Protein AF-A0A4R5CRV8-F1 (afdb_monomer_lite)

Organism: NCBI:txid2530372

Secondary structure (DSSP, 8-state):
---------HHHHHHHHHHHT-SSHHHHHHHHHHHHHHHHHHHHHHHHHHHHT--HHHHHHHHHHHT-

Radius of gyration: 18.72 Å; chains: 1; bounding box: 41×28×41 Å

pLDDT: mean 93.3, std 6.28, range [65.19, 98.44]

Sequence (68 aa):
MAKTQIDIDEDLLAQAAQVLGTKTKRDTVEAALRSTTAKQARRRLGELIAAAGKTPAELDDDAESAWR

Structure (mmCIF, N/CA/C/O backbone):
data_AF-A0A4R5CRV8-F1
#
_entry.id   AF-A0A4R5CRV8-F1
#
loop_
_atom_site.group_PDB
_atom_site.id
_atom_site.type_symbol
_atom_site.label_atom_id
_atom_site.label_alt_id
_atom_site.label_comp_id
_atom_site.label_asym_id
_atom_site.label_entity_id
_atom_site.label_seq_id
_atom_site.pdbx_PDB_ins_code
_atom_site.Cartn_x
_atom_site.Cartn_y
_atom_site.Cartn_z
_atom_site.occupancy
_atom_site.B_iso_or_equiv
_atom_site.auth_seq_id
_atom_site.auth_comp_id
_atom_site.auth_asym_id
_atom_site.auth_atom_id
_atom_site.pdbx_PDB_model_num
ATOM 1 N N . MET A 1 1 ? -2.707 15.302 7.003 1.00 65.19 1 MET A N 1
ATOM 2 C CA . MET A 1 1 ? -3.696 14.217 6.803 1.00 65.19 1 MET A CA 1
ATOM 3 C C . MET A 1 1 ? -5.082 14.769 7.082 1.00 65.19 1 MET A C 1
ATOM 5 O O . MET A 1 1 ? -5.224 15.499 8.057 1.00 65.19 1 MET A O 1
ATOM 9 N N . ALA A 1 2 ? -6.067 14.451 6.240 1.00 88.12 2 ALA A N 1
ATOM 10 C CA . ALA A 1 2 ? -7.475 14.761 6.489 1.00 88.12 2 ALA A CA 1
ATOM 11 C C . ALA A 1 2 ? -8.141 13.586 7.224 1.00 88.12 2 ALA A C 1
ATOM 13 O O . ALA A 1 2 ? -7.756 12.436 7.016 1.00 88.12 2 ALA A O 1
ATOM 14 N N . LYS A 1 3 ? -9.109 13.868 8.101 1.00 92.75 3 LYS A N 1
ATOM 15 C CA . LYS A 1 3 ? -9.921 12.821 8.732 1.00 92.75 3 LYS A CA 1
ATOM 16 C C . LYS A 1 3 ? -11.043 12.437 7.774 1.00 92.75 3 LYS A C 1
ATOM 18 O O . LYS A 1 3 ? -11.779 13.309 7.321 1.00 92.75 3 LYS A O 1
ATOM 23 N N . THR A 1 4 ? -11.182 11.147 7.511 1.00 94.69 4 THR A N 1
ATOM 24 C CA . THR A 1 4 ? -12.237 10.600 6.658 1.00 94.69 4 THR A CA 1
ATOM 25 C C . THR A 1 4 ? -12.896 9.452 7.406 1.00 94.69 4 THR A C 1
ATOM 27 O O . THR A 1 4 ? -12.198 8.578 7.919 1.00 94.69 4 THR A O 1
ATOM 30 N N . GLN A 1 5 ? -14.223 9.477 7.499 1.00 96.06 5 GLN A N 1
ATOM 31 C CA . GLN A 1 5 ? -15.008 8.380 8.053 1.00 96.06 5 GLN A CA 1
ATOM 32 C C . GLN A 1 5 ? -15.396 7.445 6.909 1.00 96.06 5 GLN A C 1
ATOM 34 O O . GLN A 1 5 ? -16.004 7.886 5.937 1.00 96.06 5 GLN A O 1
ATOM 39 N N . ILE A 1 6 ? -14.999 6.181 7.018 1.00 94.69 6 ILE A N 1
ATOM 40 C CA . ILE A 1 6 ? -15.317 5.117 6.068 1.00 94.69 6 ILE A CA 1
ATOM 41 C C . ILE A 1 6 ? -15.611 3.844 6.851 1.00 94.69 6 ILE A C 1
ATOM 43 O O . ILE A 1 6 ? -14.953 3.580 7.860 1.00 94.69 6 ILE A O 1
ATOM 47 N N . ASP A 1 7 ? -16.567 3.063 6.365 1.00 97.44 7 ASP A N 1
ATOM 48 C CA . ASP A 1 7 ? -16.804 1.713 6.858 1.00 97.44 7 ASP A CA 1
ATOM 49 C C . ASP A 1 7 ? -15.864 0.755 6.123 1.00 97.44 7 ASP A C 1
ATOM 51 O O . ASP A 1 7 ? -15.730 0.804 4.898 1.00 97.44 7 ASP A O 1
ATOM 55 N N . ILE A 1 8 ? -15.164 -0.084 6.881 1.00 95.81 8 ILE A N 1
ATOM 56 C CA . ILE A 1 8 ? -14.176 -1.035 6.368 1.00 95.81 8 ILE A CA 1
ATOM 57 C C . ILE A 1 8 ? -14.501 -2.400 6.961 1.00 95.81 8 ILE A C 1
ATOM 59 O O . ILE A 1 8 ? -14.828 -2.505 8.140 1.00 95.81 8 ILE A O 1
ATOM 63 N N . ASP A 1 9 ? -14.372 -3.439 6.145 1.00 98.06 9 ASP A N 1
ATOM 64 C CA . ASP A 1 9 ? -14.400 -4.821 6.609 1.00 98.06 9 ASP A CA 1
ATOM 65 C C . ASP A 1 9 ? -13.252 -5.068 7.612 1.00 98.06 9 ASP A C 1
ATOM 67 O O . ASP A 1 9 ? -12.067 -4.938 7.282 1.00 98.06 9 ASP A O 1
ATOM 71 N N . GLU A 1 10 ? -13.609 -5.385 8.857 1.00 97.50 10 GLU A N 1
ATOM 72 C CA . GLU A 1 10 ? -12.661 -5.576 9.959 1.00 97.50 10 GLU A CA 1
ATOM 73 C 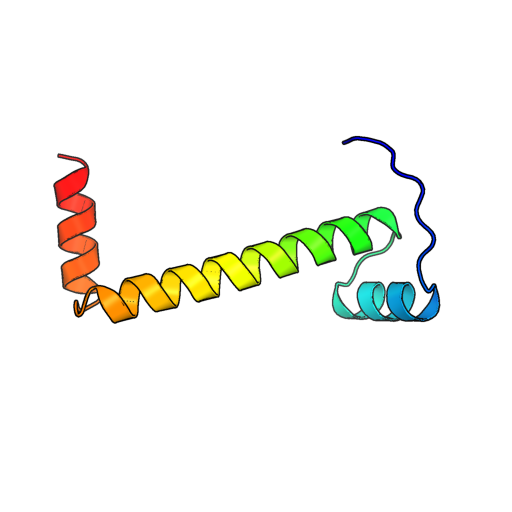C . GLU A 1 10 ? -11.781 -6.818 9.777 1.00 97.50 10 GLU A C 1
ATOM 75 O O . GLU A 1 10 ? -10.601 -6.786 10.139 1.00 97.50 10 GLU A O 1
ATOM 80 N N . ASP A 1 11 ? -12.306 -7.880 9.163 1.00 98.19 11 ASP A N 1
ATOM 81 C CA . ASP A 1 11 ? -11.553 -9.109 8.918 1.00 98.19 11 ASP A CA 1
ATOM 82 C C . AS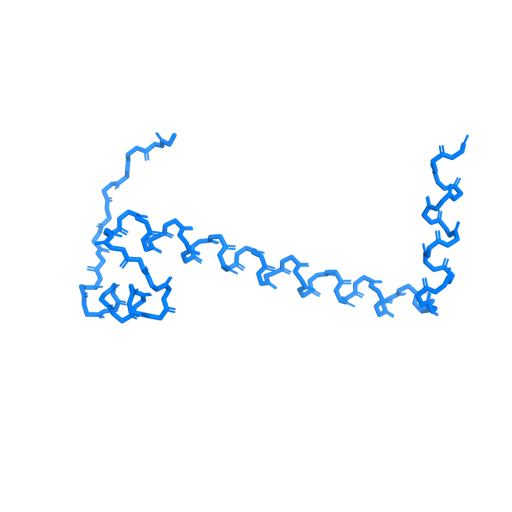P A 1 11 ? -10.519 -8.884 7.814 1.00 98.19 11 ASP A C 1
ATOM 84 O O . ASP A 1 11 ? -9.366 -9.316 7.925 1.00 98.19 11 ASP A O 1
ATOM 88 N N . LEU A 1 12 ? -10.894 -8.145 6.765 1.00 98.12 12 LEU A N 1
ATOM 89 C CA . LEU A 1 12 ? -9.961 -7.724 5.721 1.00 98.12 12 LEU A CA 1
ATOM 90 C C . LEU A 1 12 ? -8.874 -6.802 6.287 1.00 98.12 12 LEU A C 1
ATOM 92 O O . LEU A 1 12 ? -7.695 -6.939 5.946 1.00 98.12 12 LEU A O 1
ATOM 96 N N . LEU A 1 13 ? -9.251 -5.870 7.165 1.00 97.81 13 LEU A N 1
ATOM 97 C CA . LEU A 1 13 ? -8.315 -4.946 7.798 1.00 97.81 13 LEU A CA 1
ATOM 98 C C . LEU A 1 13 ? -7.315 -5.679 8.701 1.00 97.81 13 LEU A C 1
ATOM 100 O O . LEU A 1 13 ? -6.128 -5.344 8.694 1.00 97.81 13 LEU A O 1
ATOM 104 N N . ALA A 1 14 ? -7.767 -6.695 9.439 1.00 98.19 14 ALA A N 1
ATOM 105 C CA . ALA A 1 14 ? -6.913 -7.537 10.268 1.00 98.19 14 ALA A CA 1
ATOM 106 C C . ALA A 1 14 ? -5.924 -8.355 9.423 1.00 98.19 14 ALA A C 1
ATOM 108 O O . ALA A 1 14 ? -4.728 -8.372 9.721 1.00 98.19 14 ALA A O 1
ATOM 109 N N . GLN A 1 15 ? -6.389 -8.964 8.329 1.00 98.31 15 GLN A N 1
ATOM 110 C CA . GLN A 1 15 ? -5.522 -9.682 7.388 1.00 98.31 15 GLN A CA 1
ATOM 111 C C . GLN A 1 15 ? -4.470 -8.755 6.773 1.00 98.31 15 GLN A C 1
ATOM 113 O O . GLN A 1 15 ? -3.282 -9.080 6.750 1.00 98.31 15 GLN A O 1
ATOM 118 N N . ALA A 1 16 ? -4.878 -7.564 6.329 1.00 98.06 16 ALA A N 1
ATOM 119 C CA . ALA A 1 16 ? -3.952 -6.569 5.803 1.00 98.06 16 ALA A CA 1
ATOM 120 C C . ALA A 1 16 ? -2.920 -6.144 6.859 1.00 98.06 16 ALA A C 1
ATOM 122 O O . ALA A 1 16 ? -1.741 -6.015 6.535 1.00 98.06 16 ALA A O 1
ATOM 123 N N . ALA A 1 17 ? -3.331 -5.978 8.119 1.00 98.38 17 ALA A N 1
ATOM 124 C CA . ALA A 1 17 ? -2.424 -5.624 9.207 1.00 98.38 17 ALA A CA 1
ATOM 125 C C . ALA A 1 17 ? -1.372 -6.711 9.464 1.00 98.38 17 ALA A C 1
ATOM 127 O O . ALA A 1 17 ? -0.199 -6.395 9.655 1.00 98.38 17 ALA A O 1
ATOM 128 N N . GLN A 1 18 ? -1.767 -7.985 9.401 1.00 98.31 18 GLN A N 1
ATOM 129 C CA . GLN A 1 18 ? -0.842 -9.114 9.520 1.00 98.31 18 GLN A CA 1
ATOM 130 C C . GLN A 1 18 ? 0.163 -9.150 8.365 1.00 98.31 18 GLN A C 1
ATOM 132 O O . GLN A 1 18 ? 1.363 -9.259 8.604 1.00 98.31 18 GLN A O 1
ATOM 137 N N . VAL A 1 19 ? -0.309 -9.002 7.122 1.00 97.94 19 VAL A N 1
ATOM 138 C CA . VAL A 1 19 ? 0.552 -9.000 5.926 1.00 97.94 19 VAL A CA 1
ATOM 139 C C . VAL A 1 19 ? 1.528 -7.822 5.933 1.00 97.94 19 VAL A C 1
ATOM 141 O O . VAL A 1 19 ? 2.682 -7.970 5.535 1.00 97.94 19 VAL A O 1
ATOM 144 N N . LEU A 1 20 ? 1.075 -6.647 6.374 1.00 97.38 20 LEU A N 1
ATOM 145 C CA . LEU A 1 20 ? 1.864 -5.413 6.371 1.00 97.38 20 LEU A CA 1
ATOM 146 C C . LEU A 1 20 ? 2.683 -5.214 7.658 1.00 97.38 20 LEU A C 1
ATOM 148 O O . LEU A 1 20 ? 3.502 -4.298 7.712 1.00 97.38 20 LEU A O 1
ATOM 152 N N . GLY A 1 21 ? 2.474 -6.040 8.688 1.00 98.06 21 GLY A N 1
ATOM 153 C CA . GLY A 1 21 ? 3.140 -5.921 9.988 1.00 98.06 21 GLY A 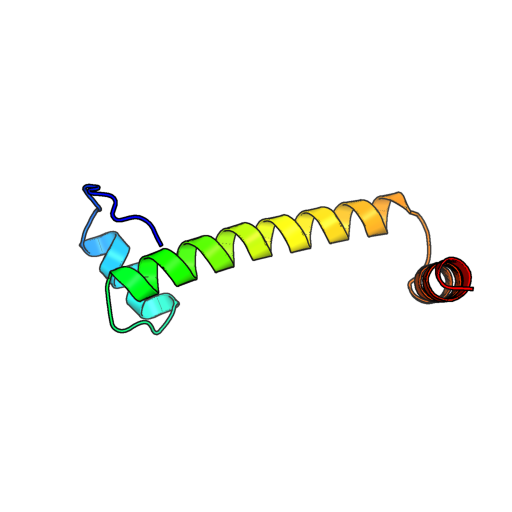CA 1
ATOM 154 C C . GLY A 1 21 ? 2.763 -4.654 10.766 1.00 98.06 21 GLY A C 1
ATOM 155 O O . GLY A 1 21 ? 3.560 -4.153 11.564 1.00 98.06 21 GLY A O 1
ATOM 156 N N . THR A 1 22 ? 1.577 -4.094 10.525 1.00 98.44 22 THR A N 1
ATOM 157 C CA . THR A 1 22 ? 1.120 -2.837 11.133 1.00 98.44 22 THR A CA 1
ATOM 158 C C . THR A 1 22 ? 0.317 -3.079 12.409 1.00 98.44 22 THR A C 1
ATOM 160 O O . THR A 1 22 ? -0.346 -4.098 12.579 1.00 98.44 22 THR A O 1
ATOM 163 N N . LYS A 1 23 ? 0.378 -2.118 13.340 1.00 96.88 23 LYS A N 1
ATOM 164 C CA . LYS A 1 23 ? -0.246 -2.244 14.672 1.00 96.88 23 LYS A CA 1
ATOM 165 C C . LYS A 1 23 ? -1.571 -1.502 14.808 1.00 96.88 23 LYS A C 1
ATOM 167 O O . LYS A 1 23 ? -2.366 -1.834 15.679 1.00 96.88 23 LYS A O 1
ATOM 172 N N . THR A 1 24 ? -1.801 -0.476 13.990 1.00 97.75 24 THR A N 1
ATOM 173 C CA . THR A 1 24 ? -3.008 0.355 14.070 1.00 97.75 24 THR A CA 1
ATOM 174 C C . THR A 1 24 ? -3.753 0.353 12.746 1.00 97.75 24 THR A C 1
ATOM 176 O O . THR A 1 24 ? -3.134 0.287 11.686 1.00 97.75 24 THR A O 1
ATOM 179 N N . LYS A 1 25 ? -5.084 0.501 12.800 1.00 96.56 25 LYS A N 1
ATOM 180 C CA . LYS A 1 25 ? -5.945 0.600 11.609 1.00 96.56 25 LYS A CA 1
ATOM 181 C C . LYS A 1 25 ? -5.464 1.684 10.641 1.00 96.56 25 LYS A C 1
ATOM 183 O O . LYS A 1 25 ? -5.374 1.444 9.442 1.00 96.56 25 LYS A O 1
ATOM 188 N N . ARG A 1 26 ? -5.096 2.858 11.172 1.00 96.06 26 ARG A N 1
ATOM 189 C CA . ARG A 1 26 ? -4.554 3.974 10.383 1.00 96.06 26 ARG A CA 1
ATOM 190 C C . ARG A 1 26 ? -3.263 3.572 9.671 1.00 96.06 26 ARG A C 1
ATOM 192 O O . ARG A 1 26 ? -3.153 3.809 8.473 1.00 96.06 26 ARG A O 1
ATOM 199 N N . ASP A 1 27 ? -2.318 2.962 10.387 1.00 97.75 27 ASP A N 1
ATOM 200 C CA . ASP A 1 27 ? -1.044 2.544 9.789 1.00 97.75 27 ASP A CA 1
ATOM 201 C C . ASP A 1 27 ? -1.265 1.485 8.709 1.00 97.75 27 ASP A C 1
ATOM 203 O O . ASP A 1 27 ? -0.646 1.565 7.652 1.00 97.75 27 ASP A O 1
ATOM 207 N N . THR A 1 28 ? -2.187 0.541 8.930 1.00 98.19 28 THR A N 1
ATOM 208 C CA . THR A 1 28 ? -2.563 -0.463 7.927 1.00 98.19 28 THR A CA 1
ATOM 209 C C . THR A 1 28 ? -3.105 0.194 6.661 1.00 98.19 28 THR A C 1
ATOM 211 O O . THR A 1 28 ? -2.641 -0.119 5.567 1.00 98.19 28 THR A O 1
ATOM 214 N N . VAL A 1 29 ? -4.046 1.135 6.794 1.00 96.81 29 VAL A N 1
ATOM 215 C CA . VAL A 1 29 ? -4.636 1.843 5.647 1.00 96.81 29 VAL A CA 1
ATOM 216 C C . VAL A 1 29 ? -3.574 2.659 4.909 1.00 96.81 29 VAL A C 1
ATOM 218 O O . VAL A 1 29 ? -3.459 2.560 3.689 1.00 96.81 29 VAL A O 1
ATOM 221 N N . GLU A 1 30 ? -2.744 3.422 5.620 1.00 97.00 30 GLU A N 1
ATOM 222 C CA . GLU A 1 30 ? -1.671 4.199 4.990 1.00 97.00 30 GLU A CA 1
ATOM 223 C C . GLU A 1 30 ? -0.643 3.314 4.275 1.00 97.00 30 GLU A C 1
ATOM 225 O O . GLU A 1 30 ? -0.239 3.621 3.150 1.00 97.00 30 GLU A O 1
ATOM 230 N N . ALA A 1 31 ? -0.220 2.217 4.905 1.00 97.88 31 ALA A N 1
ATOM 231 C CA . ALA A 1 31 ? 0.729 1.278 4.321 1.00 97.88 31 ALA A CA 1
ATOM 232 C C . ALA A 1 31 ? 0.141 0.577 3.088 1.00 97.88 31 ALA A C 1
ATOM 234 O O . ALA A 1 31 ? 0.822 0.463 2.067 1.00 97.88 31 ALA A O 1
ATOM 235 N N . ALA A 1 32 ? -1.133 0.178 3.133 1.00 97.38 32 ALA A N 1
ATOM 236 C CA . ALA A 1 32 ? -1.830 -0.422 1.999 1.00 97.38 32 ALA A CA 1
ATOM 237 C C . ALA A 1 32 ? -1.928 0.547 0.809 1.00 97.38 32 ALA A C 1
ATOM 239 O O . ALA A 1 32 ? -1.636 0.167 -0.332 1.00 97.38 32 ALA A O 1
ATOM 240 N N . LEU A 1 33 ? -2.268 1.815 1.067 1.00 96.69 33 LEU A N 1
ATOM 241 C CA . LEU A 1 33 ? -2.333 2.850 0.034 1.00 96.69 33 LEU A CA 1
ATOM 242 C C . LEU A 1 33 ? -0.957 3.106 -0.593 1.00 96.69 33 LEU A C 1
ATOM 244 O O . LEU A 1 33 ? -0.839 3.092 -1.819 1.00 96.69 33 LEU A O 1
ATOM 248 N N . ARG A 1 34 ? 0.100 3.255 0.221 1.00 97.31 34 ARG A N 1
ATOM 249 C CA . ARG A 1 34 ? 1.481 3.412 -0.278 1.00 97.31 34 ARG A CA 1
ATOM 250 C C . ARG A 1 34 ? 1.947 2.202 -1.079 1.00 97.31 34 ARG A C 1
ATOM 252 O O . ARG A 1 34 ? 2.558 2.363 -2.130 1.00 97.31 34 ARG A O 1
ATOM 259 N N . SER A 1 35 ? 1.657 0.992 -0.608 1.00 97.12 35 SER A N 1
ATOM 260 C CA . SER A 1 35 ? 2.025 -0.243 -1.306 1.00 97.12 35 SER A CA 1
ATOM 261 C C . SER A 1 35 ? 1.364 -0.319 -2.684 1.00 97.12 35 SER A C 1
ATOM 263 O O . SER A 1 35 ? 2.014 -0.645 -3.682 1.00 97.12 35 SER A O 1
ATOM 265 N N . THR A 1 36 ? 0.088 0.063 -2.765 1.00 97.25 36 THR A N 1
ATOM 266 C CA . THR A 1 36 ? -0.682 0.049 -4.013 1.00 97.25 36 THR A CA 1
ATOM 267 C C . THR A 1 36 ? -0.149 1.065 -5.020 1.00 97.25 36 THR A C 1
ATOM 269 O O . THR A 1 36 ? 0.087 0.713 -6.179 1.00 97.25 36 THR A O 1
ATOM 272 N N . THR A 1 37 ? 0.111 2.302 -4.591 1.00 96.88 37 THR A N 1
ATOM 273 C CA . THR A 1 37 ? 0.669 3.335 -5.476 1.00 96.88 37 THR A CA 1
ATOM 274 C C . THR A 1 37 ? 2.095 2.999 -5.904 1.00 96.88 37 THR A C 1
ATOM 276 O O . THR A 1 37 ? 2.410 3.088 -7.089 1.00 96.88 37 THR A O 1
ATOM 279 N N . ALA A 1 38 ? 2.937 2.494 -4.999 1.00 96.94 38 ALA A N 1
ATOM 280 C CA . ALA A 1 38 ? 4.285 2.037 -5.332 1.00 96.94 38 ALA A CA 1
ATOM 281 C C . ALA A 1 38 ? 4.279 0.841 -6.300 1.00 96.94 38 ALA A C 1
ATOM 283 O O . ALA A 1 38 ? 5.156 0.713 -7.155 1.00 96.94 38 ALA A O 1
ATOM 284 N N . LYS A 1 39 ? 3.299 -0.065 -6.193 1.00 96.75 39 LYS A N 1
ATOM 285 C CA . LYS A 1 39 ? 3.118 -1.168 -7.149 1.00 96.75 39 LYS A CA 1
ATOM 286 C C . LYS A 1 39 ? 2.769 -0.647 -8.544 1.00 96.75 39 LYS A C 1
ATOM 288 O O . LYS A 1 39 ? 3.339 -1.137 -9.515 1.00 96.75 39 LYS A O 1
ATOM 293 N N . GLN A 1 40 ? 1.884 0.344 -8.647 1.00 97.25 40 GLN A N 1
ATOM 294 C CA . GLN A 1 40 ? 1.554 0.977 -9.928 1.00 97.25 40 GLN A CA 1
ATOM 295 C C . GLN A 1 40 ? 2.745 1.743 -10.515 1.00 97.25 40 GLN A C 1
ATOM 297 O O . GLN A 1 40 ? 3.061 1.557 -11.685 1.00 97.25 40 GLN A O 1
ATOM 302 N N . ALA A 1 41 ? 3.470 2.515 -9.702 1.00 95.69 41 ALA A N 1
ATOM 303 C CA . ALA A 1 41 ? 4.661 3.238 -10.147 1.00 95.69 41 ALA A CA 1
ATOM 304 C C . ALA A 1 41 ? 5.734 2.293 -10.713 1.00 95.69 41 ALA A C 1
ATOM 306 O O . ALA A 1 41 ? 6.265 2.539 -11.792 1.00 95.69 41 ALA A O 1
ATOM 307 N N . ARG A 1 42 ? 5.995 1.163 -10.039 1.00 95.94 42 ARG A N 1
ATOM 308 C CA . ARG A 1 42 ? 6.929 0.134 -10.532 1.00 95.94 42 ARG A CA 1
ATOM 309 C C . ARG A 1 42 ? 6.484 -0.482 -11.857 1.00 95.94 42 ARG A C 1
ATOM 311 O O . ARG A 1 42 ? 7.317 -0.687 -12.731 1.00 95.94 42 ARG A O 1
ATOM 318 N N . ARG A 1 43 ? 5.185 -0.759 -12.021 1.00 96.12 43 ARG A N 1
ATOM 319 C CA . ARG A 1 43 ? 4.639 -1.251 -13.297 1.00 96.12 43 ARG A CA 1
ATOM 320 C C . ARG A 1 43 ? 4.849 -0.237 -14.412 1.00 96.12 43 ARG A C 1
ATOM 322 O O . ARG A 1 43 ? 5.393 -0.592 -15.450 1.00 96.12 43 ARG A O 1
ATOM 329 N N . ARG A 1 44 ? 4.493 1.023 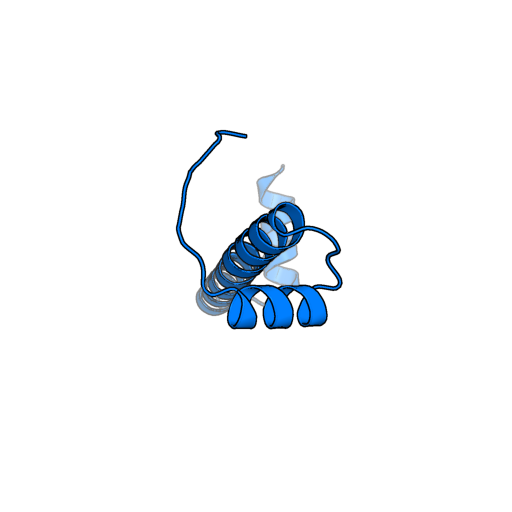-14.159 1.00 94.56 44 ARG A N 1
ATOM 330 C CA . ARG A 1 44 ? 4.652 2.100 -15.134 1.00 94.56 44 ARG A CA 1
ATOM 331 C C . ARG A 1 44 ? 6.110 2.303 -15.534 1.00 94.56 44 ARG A C 1
ATOM 333 O O . ARG A 1 44 ? 6.396 2.474 -16.710 1.00 94.56 44 ARG A O 1
ATOM 340 N N . LEU A 1 45 ? 7.030 2.249 -14.573 1.00 91.94 45 LEU A N 1
ATOM 341 C CA . LEU A 1 45 ? 8.460 2.318 -14.857 1.00 91.94 45 LEU A CA 1
ATOM 342 C C . LEU A 1 45 ? 8.907 1.161 -15.762 1.00 91.94 45 LEU A C 1
ATOM 344 O O . LEU A 1 45 ? 9.606 1.397 -16.741 1.00 91.94 45 LEU A O 1
ATOM 348 N N . GLY A 1 46 ? 8.458 -0.065 -15.483 1.00 91.50 46 GLY A N 1
ATOM 349 C CA . GLY A 1 46 ? 8.747 -1.223 -16.332 1.00 91.50 46 GLY A CA 1
ATOM 350 C C . GLY A 1 46 ? 8.241 -1.059 -17.769 1.00 91.50 46 GLY A C 1
ATOM 351 O O . GLY A 1 46 ? 8.963 -1.383 -18.706 1.00 91.50 46 GLY A O 1
ATOM 352 N N . GLU A 1 47 ? 7.041 -0.504 -17.957 1.00 93.56 47 GLU A N 1
ATOM 353 C CA . GLU A 1 47 ? 6.502 -0.184 -19.288 1.00 93.56 47 GLU A CA 1
ATOM 354 C C . GLU A 1 47 ? 7.357 0.850 -20.026 1.00 93.56 47 GLU A C 1
ATOM 356 O O . GLU A 1 47 ? 7.608 0.695 -21.217 1.00 93.56 47 GLU A O 1
ATOM 361 N N . LEU A 1 48 ? 7.810 1.896 -19.328 1.00 90.62 48 LEU A N 1
ATOM 362 C CA . LEU A 1 48 ? 8.657 2.935 -19.915 1.00 90.62 48 LEU A CA 1
ATOM 363 C C . LEU A 1 48 ? 10.024 2.382 -20.329 1.00 90.62 48 LEU A C 1
ATOM 365 O O . LEU A 1 48 ? 10.480 2.673 -21.429 1.00 90.62 48 LEU A O 1
ATOM 369 N N . ILE A 1 49 ? 10.641 1.545 -19.489 1.00 89.94 49 ILE A N 1
ATOM 370 C CA . ILE A 1 49 ? 11.907 0.870 -19.807 1.00 89.94 49 ILE A CA 1
ATOM 371 C C . ILE A 1 49 ? 11.732 -0.042 -21.026 1.00 89.94 49 ILE A C 1
ATOM 373 O O . ILE A 1 49 ? 12.529 0.015 -21.958 1.00 89.94 49 ILE A O 1
ATOM 377 N N . ALA A 1 50 ? 10.664 -0.845 -21.060 1.00 90.12 50 ALA A N 1
ATOM 378 C CA . ALA A 1 50 ? 10.377 -1.715 -22.198 1.00 90.12 50 ALA A CA 1
ATOM 379 C C . ALA A 1 50 ? 10.133 -0.917 -23.491 1.00 90.12 50 ALA A C 1
ATOM 381 O O . ALA A 1 50 ? 10.613 -1.304 -24.553 1.00 90.12 50 ALA A O 1
ATOM 382 N N . ALA A 1 51 ? 9.418 0.208 -23.400 1.00 91.50 51 ALA A N 1
ATOM 383 C CA . ALA A 1 51 ? 9.139 1.081 -24.536 1.00 91.50 51 ALA A CA 1
ATOM 384 C C . ALA A 1 51 ? 10.374 1.850 -25.029 1.00 91.50 51 ALA A C 1
ATOM 386 O O . ALA A 1 51 ? 10.447 2.168 -26.213 1.00 91.50 51 ALA A O 1
ATOM 387 N N . ALA A 1 52 ? 11.340 2.141 -24.151 1.00 90.12 52 ALA A N 1
ATOM 388 C CA . ALA A 1 52 ? 12.573 2.823 -24.532 1.00 90.12 52 ALA A CA 1
ATOM 389 C C . ALA A 1 52 ? 13.423 1.985 -25.499 1.00 90.12 52 ALA A C 1
ATOM 391 O O . ALA A 1 52 ? 14.174 2.554 -26.285 1.00 90.12 52 ALA A O 1
ATOM 392 N N . GLY A 1 53 ? 13.312 0.649 -25.452 1.00 90.56 53 GLY A N 1
ATOM 393 C CA . GLY A 1 53 ? 14.096 -0.253 -26.304 1.00 90.56 53 GLY A CA 1
ATOM 394 C C . GLY A 1 53 ? 15.606 -0.175 -26.056 1.00 90.56 53 GLY A C 1
ATOM 395 O O . GLY A 1 53 ? 16.384 -0.616 -26.896 1.00 90.56 53 GLY A O 1
ATOM 396 N N . LYS A 1 54 ? 16.002 0.402 -24.918 1.00 88.12 54 LYS A N 1
ATOM 397 C CA . LYS A 1 54 ? 17.383 0.659 -24.513 1.00 88.12 54 LYS A CA 1
ATOM 398 C C . LYS A 1 54 ? 17.817 -0.322 -23.437 1.00 88.12 54 LYS A C 1
ATOM 400 O O . LYS A 1 54 ? 17.020 -0.760 -22.603 1.00 88.12 54 LYS A O 1
ATOM 405 N N . THR A 1 55 ? 19.097 -0.652 -23.446 1.00 87.88 55 THR A N 1
ATOM 406 C CA . THR A 1 55 ? 19.749 -1.362 -22.349 1.00 87.88 55 THR A CA 1
ATOM 407 C C . THR A 1 55 ? 19.856 -0.459 -21.113 1.00 87.88 55 THR A C 1
ATOM 409 O O . THR A 1 55 ? 19.791 0.765 -21.234 1.00 87.88 55 THR A O 1
ATOM 412 N N . PRO A 1 56 ? 20.048 -1.026 -19.908 1.00 84.88 56 PRO A N 1
ATOM 413 C CA . PRO A 1 56 ? 20.257 -0.226 -18.702 1.00 84.88 56 PRO A CA 1
ATOM 414 C C . PRO A 1 56 ? 21.405 0.788 -18.822 1.00 84.88 56 PRO A C 1
ATOM 416 O O . PRO A 1 56 ? 21.241 1.921 -18.395 1.00 84.88 56 PRO A O 1
ATOM 419 N N . ALA A 1 57 ? 22.518 0.417 -19.467 1.00 89.00 57 ALA A N 1
ATOM 420 C CA . ALA A 1 57 ? 23.656 1.317 -19.661 1.00 89.00 57 ALA A CA 1
ATOM 421 C C . ALA A 1 57 ? 23.295 2.534 -20.533 1.00 89.00 57 ALA A C 1
ATOM 423 O O . ALA A 1 57 ? 23.617 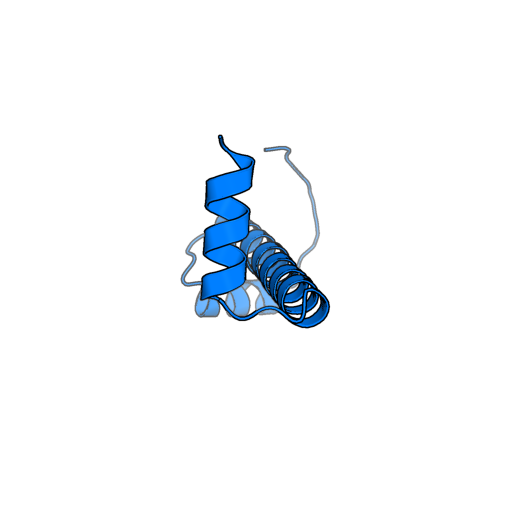3.660 -20.182 1.00 89.00 57 ALA A O 1
ATOM 424 N N . GLU A 1 58 ? 22.551 2.324 -21.624 1.00 89.75 58 GLU A N 1
ATOM 425 C CA . GLU A 1 58 ? 22.098 3.419 -22.495 1.00 89.75 58 GLU A CA 1
ATOM 426 C C . GLU A 1 58 ? 21.084 4.344 -21.802 1.00 89.75 58 GLU A C 1
ATOM 428 O O . GLU A 1 58 ? 21.012 5.530 -22.115 1.00 89.75 58 GLU A O 1
ATOM 433 N N . LEU A 1 59 ? 20.281 3.815 -20.871 1.00 87.69 59 LEU A N 1
ATOM 434 C CA . LEU A 1 59 ? 19.381 4.627 -20.046 1.00 87.69 59 LEU A CA 1
ATOM 435 C C . LEU A 1 59 ? 20.150 5.465 -19.017 1.00 87.69 59 LEU A C 1
ATOM 437 O O . LEU A 1 59 ? 19.762 6.605 -18.762 1.00 87.69 59 LEU A O 1
ATOM 441 N N . ASP A 1 60 ? 21.221 4.917 -18.444 1.00 87.62 60 ASP A N 1
ATOM 442 C CA . ASP A 1 60 ? 22.087 5.636 -17.507 1.00 87.62 60 ASP A CA 1
ATOM 443 C C . ASP A 1 60 ? 22.857 6.761 -18.222 1.00 87.62 60 ASP A C 1
ATOM 445 O O . ASP A 1 60 ? 22.865 7.894 -17.740 1.00 87.62 60 ASP A O 1
ATOM 449 N N . ASP A 1 61 ? 23.405 6.495 -19.413 1.00 90.88 61 ASP A N 1
ATOM 450 C CA . ASP A 1 61 ? 24.103 7.495 -20.236 1.00 90.88 61 ASP A CA 1
ATOM 451 C C . ASP A 1 61 ? 23.184 8.670 -20.628 1.00 90.88 61 ASP A C 1
ATOM 453 O O . ASP A 1 61 ? 23.570 9.845 -20.543 1.00 90.88 61 ASP A O 1
ATOM 457 N N . ASP A 1 62 ? 21.947 8.364 -21.035 1.00 88.62 62 ASP A N 1
ATOM 458 C CA . ASP A 1 62 ? 20.900 9.355 -21.302 1.00 88.62 62 ASP A CA 1
ATOM 459 C C . ASP A 1 62 ? 20.598 10.193 -20.051 1.00 88.62 62 ASP A C 1
ATOM 461 O O . ASP A 1 62 ? 20.492 11.421 -20.129 1.00 88.62 62 ASP A O 1
ATOM 465 N N . ALA A 1 63 ? 20.444 9.532 -18.898 1.00 86.69 63 ALA A N 1
ATOM 466 C CA . ALA A 1 63 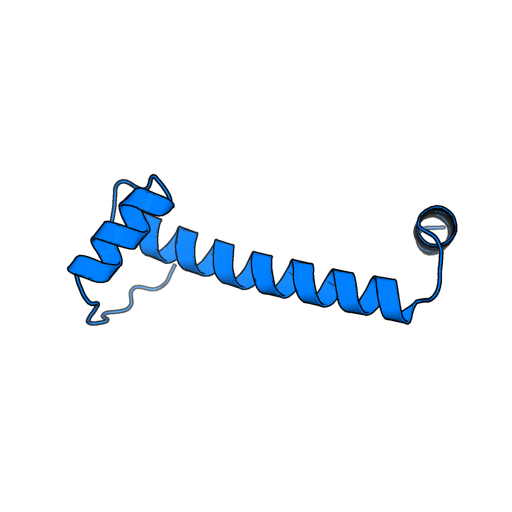? 20.128 10.193 -17.642 1.00 86.69 63 ALA A CA 1
ATOM 467 C C . ALA A 1 63 ? 21.249 11.153 -17.230 1.00 86.69 63 ALA A C 1
ATOM 469 O O . ALA A 1 63 ? 20.956 12.306 -16.929 1.00 86.69 63 ALA A O 1
ATOM 470 N N . GLU A 1 64 ? 22.518 10.735 -17.271 1.00 90.94 64 GLU A N 1
ATOM 471 C CA . GLU A 1 64 ? 23.661 11.610 -16.975 1.00 90.94 64 GLU A CA 1
ATOM 472 C C . GLU A 1 64 ? 23.758 12.798 -17.939 1.00 90.94 64 GLU A C 1
ATOM 474 O O . GLU A 1 64 ? 24.093 13.913 -17.533 1.00 90.94 64 GLU A O 1
ATOM 479 N N . SER A 1 65 ? 23.448 12.575 -19.217 1.00 87.00 65 SER A N 1
ATOM 480 C CA . SER A 1 65 ? 23.489 13.618 -20.242 1.00 87.00 65 SER A CA 1
ATOM 481 C C . SER A 1 65 ? 22.355 14.638 -20.099 1.00 87.00 65 SER A C 1
ATOM 483 O O . SER A 1 65 ? 22.544 15.792 -20.467 1.00 87.00 65 SER A O 1
ATOM 485 N N . ALA A 1 66 ? 21.206 14.254 -19.533 1.00 88.38 66 ALA A N 1
ATOM 486 C CA . ALA A 1 66 ? 20.064 15.145 -19.308 1.00 88.38 66 ALA A CA 1
ATOM 487 C C . ALA A 1 66 ? 20.288 16.185 -18.191 1.00 88.38 66 ALA A C 1
ATOM 489 O O . ALA A 1 66 ? 19.558 17.175 -18.125 1.00 88.38 66 ALA A O 1
ATOM 490 N N . TRP A 1 67 ? 21.271 15.962 -17.312 1.00 81.38 67 TRP A N 1
ATOM 491 C CA . TRP A 1 67 ? 21.624 16.870 -16.211 1.00 81.38 67 TRP A CA 1
ATOM 492 C C . TRP A 1 67 ? 22.863 17.738 -16.490 1.00 81.38 67 TRP A C 1
ATOM 494 O O . TRP A 1 67 ? 23.263 18.502 -15.609 1.00 81.38 67 TRP A O 1
ATOM 504 N N . ARG A 1 68 ? 23.478 17.618 -17.675 1.00 67.56 68 ARG A N 1
ATOM 505 C CA . ARG A 1 68 ? 24.536 18.524 -18.154 1.00 67.56 68 ARG A CA 1
ATOM 506 C C . ARG A 1 68 ? 23.944 19.730 -18.876 1.00 67.56 68 ARG A C 1
ATOM 508 O O . ARG A 1 68 ? 24.548 20.815 -18.733 1.00 67.56 68 ARG A O 1
#

InterPro domains:
  IPR019239 Bacterial antitoxin of type II TA system, VapB [PF09957] (3-45)

Foldseek 3Di:
DDDDDDDDDPVVLVVLCVVQVHDDSVVSVVSVVVVVVVVVVVVVVVVVVVVVVDDPVVVVVVVVVVVD